Protein AF-A0A7K1CI93-F1 (afdb_monomer)

Structure (mmCIF, N/CA/C/O backbone):
data_AF-A0A7K1CI93-F1
#
_entry.id   AF-A0A7K1CI93-F1
#
loop_
_atom_site.group_PDB
_atom_site.id
_atom_site.type_symbol
_atom_site.label_atom_id
_atom_site.label_alt_id
_atom_site.label_comp_id
_atom_site.label_asym_id
_atom_site.label_entity_id
_atom_site.label_seq_id
_atom_site.pdbx_PDB_ins_code
_atom_site.Cartn_x
_atom_site.Cartn_y
_atom_site.Cartn_z
_atom_site.occupancy
_atom_site.B_iso_or_equiv
_atom_site.auth_seq_id
_atom_site.auth_comp_id
_atom_site.auth_asym_id
_atom_site.auth_atom_id
_atom_site.pdbx_PDB_model_num
ATOM 1 N N . MET A 1 1 ? -1.417 1.969 -21.471 1.00 43.00 1 MET A N 1
ATOM 2 C CA . MET A 1 1 ? -2.605 1.648 -20.656 1.00 43.00 1 MET A CA 1
ATOM 3 C C . MET A 1 1 ? -2.460 2.404 -19.352 1.00 43.00 1 MET A C 1
ATOM 5 O O . MET A 1 1 ? -1.399 2.281 -18.756 1.00 43.00 1 MET A O 1
ATOM 9 N N . SER A 1 2 ? -3.435 3.224 -18.957 1.00 50.97 2 SER A N 1
ATOM 10 C CA . SER A 1 2 ? -3.400 3.850 -17.630 1.00 50.97 2 SER A CA 1
ATOM 11 C C . SER A 1 2 ? -3.697 2.776 -16.594 1.00 50.97 2 SER A C 1
ATOM 13 O O . SER A 1 2 ? -4.808 2.254 -16.547 1.00 50.97 2 SER A O 1
ATOM 15 N N . THR A 1 3 ? -2.691 2.394 -15.818 1.00 64.00 3 THR A N 1
ATOM 16 C CA . THR A 1 3 ? -2.879 1.580 -14.619 1.00 64.00 3 THR A CA 1
ATOM 17 C C . THR A 1 3 ? -3.764 2.354 -13.643 1.00 64.00 3 THR A C 1
ATOM 19 O O . THR A 1 3 ? -3.598 3.560 -13.480 1.00 64.00 3 THR A O 1
ATOM 22 N N . LYS A 1 4 ? -4.732 1.668 -13.023 1.00 80.38 4 LYS A N 1
ATOM 23 C CA . LYS A 1 4 ? -5.710 2.265 -12.093 1.00 80.38 4 LYS A CA 1
ATOM 24 C C . LYS A 1 4 ? -5.044 2.878 -10.848 1.00 80.38 4 LYS A C 1
ATOM 26 O O . LYS A 1 4 ? -5.636 3.753 -10.231 1.00 80.38 4 LYS A O 1
ATOM 31 N N . PHE A 1 5 ? -3.826 2.437 -10.522 1.00 92.50 5 PHE A N 1
ATOM 32 C CA . PHE A 1 5 ? -3.035 2.880 -9.376 1.00 92.50 5 PHE A CA 1
ATOM 33 C C . PHE A 1 5 ? -1.547 2.971 -9.725 1.00 92.50 5 PHE A C 1
ATOM 35 O O . PHE A 1 5 ? -1.072 2.342 -10.676 1.00 92.50 5 PHE A O 1
ATOM 42 N N . THR A 1 6 ? -0.802 3.718 -8.916 1.00 95.19 6 THR A N 1
ATOM 43 C CA . THR A 1 6 ? 0.662 3.732 -8.914 1.00 95.19 6 THR A CA 1
ATOM 44 C C . THR A 1 6 ? 1.208 3.370 -7.535 1.00 95.19 6 THR A C 1
ATOM 46 O O . THR A 1 6 ? 0.592 3.656 -6.508 1.00 95.19 6 THR A O 1
ATOM 49 N N . ALA A 1 7 ? 2.414 2.795 -7.490 1.00 95.50 7 ALA A N 1
ATOM 50 C CA . ALA A 1 7 ? 3.073 2.48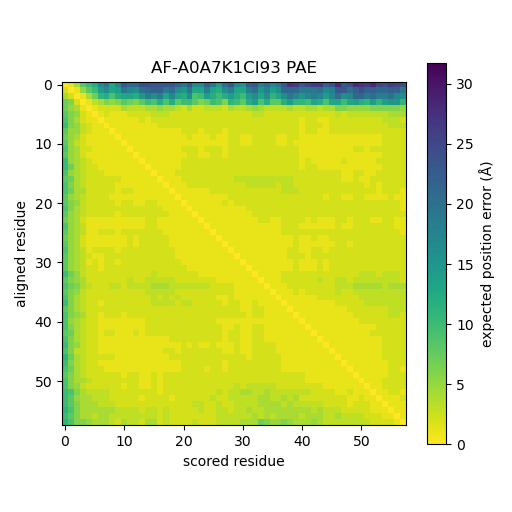1 -6.221 1.00 95.50 7 ALA A CA 1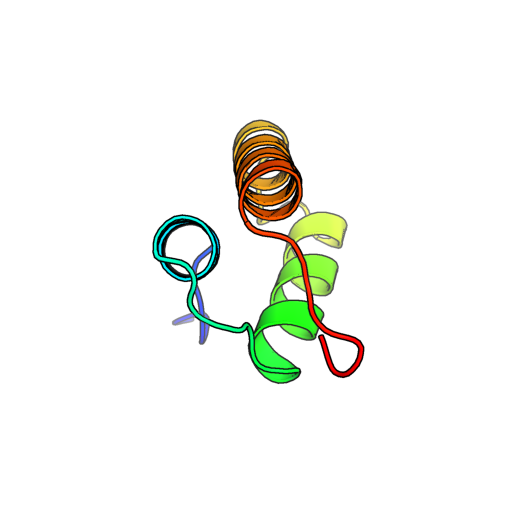
ATOM 51 C C . ALA A 1 7 ? 3.242 3.736 -5.346 1.00 95.50 7 ALA A C 1
ATOM 53 O O . ALA A 1 7 ? 3.052 3.682 -4.137 1.00 95.50 7 ALA A O 1
ATOM 54 N N . VAL A 1 8 ? 3.539 4.888 -5.960 1.00 96.00 8 VAL A N 1
ATOM 55 C CA . VAL A 1 8 ? 3.728 6.166 -5.255 1.00 96.00 8 VAL A CA 1
ATOM 56 C C . VAL A 1 8 ? 2.449 6.627 -4.559 1.00 96.00 8 VAL A C 1
ATOM 58 O O . VAL A 1 8 ? 2.520 7.099 -3.424 1.00 96.00 8 VAL A O 1
ATOM 61 N N . GLU A 1 9 ? 1.289 6.480 -5.201 1.00 96.81 9 GLU A N 1
ATOM 62 C CA . GLU A 1 9 ? -0.004 6.817 -4.593 1.00 96.81 9 GLU A CA 1
ATOM 63 C C . GLU A 1 9 ? -0.302 5.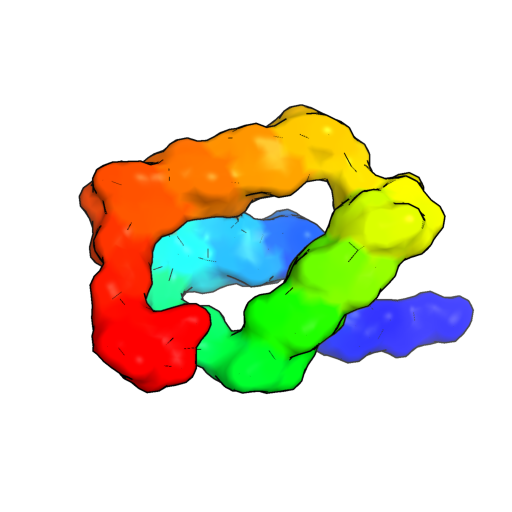920 -3.389 1.00 96.81 9 GLU A C 1
ATOM 65 O O . GLU A 1 9 ? -0.677 6.427 -2.335 1.00 96.81 9 GLU A O 1
ATOM 70 N N . ILE A 1 10 ? -0.060 4.612 -3.506 1.00 97.44 10 ILE A N 1
ATOM 71 C CA . ILE A 1 10 ? -0.304 3.638 -2.429 1.00 97.44 10 ILE A CA 1
ATOM 72 C C . ILE A 1 10 ? 0.645 3.866 -1.247 1.00 97.44 10 ILE A C 1
ATOM 74 O O . ILE A 1 10 ? 0.211 3.918 -0.095 1.00 97.44 10 ILE A O 1
ATOM 78 N N . ILE A 1 11 ? 1.935 4.081 -1.519 1.00 98.06 11 ILE A N 1
ATOM 79 C CA . ILE A 1 11 ? 2.930 4.403 -0.487 1.00 98.06 11 ILE A CA 1
ATOM 80 C C . ILE A 1 11 ? 2.554 5.710 0.215 1.00 98.06 11 ILE A C 1
ATOM 82 O O . ILE A 1 11 ? 2.616 5.787 1.441 1.00 98.06 11 ILE A O 1
ATOM 86 N N . SER A 1 12 ? 2.143 6.734 -0.541 1.00 98.12 12 SER A N 1
ATOM 87 C CA . SER A 1 12 ? 1.734 8.023 0.027 1.00 98.12 12 SER A CA 1
ATOM 88 C C . SER A 1 12 ? 0.486 7.881 0.894 1.00 98.12 12 SER A C 1
ATOM 90 O O . SER A 1 12 ? 0.477 8.394 2.008 1.00 98.12 12 SER A O 1
ATOM 92 N N . ALA A 1 13 ? -0.516 7.122 0.442 1.00 97.94 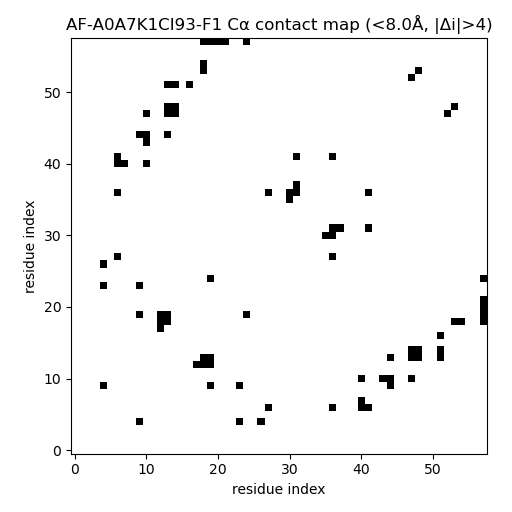13 ALA A N 1
ATOM 93 C CA . ALA A 1 13 ? -1.713 6.832 1.224 1.00 97.94 13 ALA A CA 1
ATOM 94 C C . ALA A 1 13 ? -1.345 6.192 2.570 1.00 97.94 13 ALA A C 1
ATOM 96 O O . ALA A 1 13 ? -1.737 6.694 3.627 1.00 97.94 13 ALA A O 1
ATOM 97 N N . LYS A 1 14 ? -0.502 5.151 2.559 1.00 97.88 14 LYS A N 1
ATOM 98 C CA . LYS A 1 14 ? -0.104 4.475 3.798 1.00 97.88 14 LYS A CA 1
ATOM 99 C C . LYS A 1 14 ? 0.789 5.334 4.692 1.00 97.88 14 LYS A C 1
ATOM 101 O O . LYS A 1 14 ? 0.614 5.320 5.910 1.00 97.88 14 LYS A O 1
ATOM 106 N N . ARG A 1 15 ? 1.706 6.125 4.122 1.00 97.94 15 ARG A N 1
ATOM 107 C CA . ARG A 1 15 ? 2.521 7.120 4.849 1.00 97.94 15 ARG A CA 1
ATOM 108 C C . ARG A 1 15 ? 1.636 8.140 5.565 1.00 97.94 15 ARG A C 1
ATOM 110 O O . ARG A 1 15 ? 1.897 8.461 6.724 1.00 97.94 15 ARG A O 1
ATOM 117 N N . ASP A 1 16 ? 0.578 8.589 4.898 1.00 98.06 16 ASP A N 1
ATOM 118 C CA . ASP A 1 16 ? -0.346 9.613 5.388 1.00 98.06 16 ASP A CA 1
ATOM 119 C C . ASP A 1 16 ? -1.463 9.020 6.270 1.00 98.06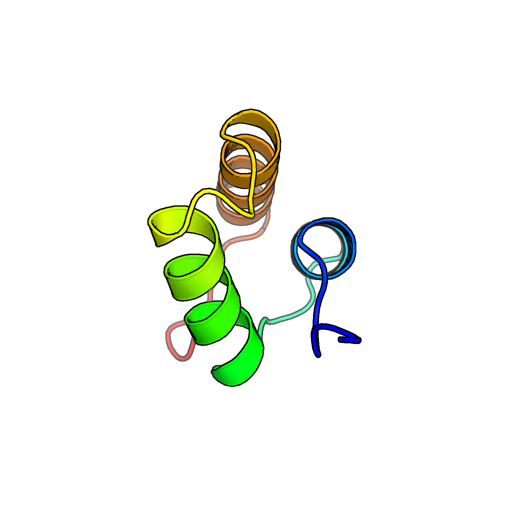 16 ASP A C 1
ATOM 121 O O . ASP A 1 16 ? -2.456 9.688 6.557 1.00 98.06 16 ASP A O 1
ATOM 125 N N . LYS A 1 17 ? -1.275 7.777 6.746 1.00 97.50 17 LYS A N 1
ATOM 126 C CA . LYS A 1 17 ? -2.179 7.037 7.645 1.00 97.50 17 LYS A CA 1
ATOM 127 C C . LYS A 1 17 ? -3.571 6.792 7.064 1.00 97.50 17 LYS A C 1
ATOM 129 O O . LYS A 1 17 ? -4.523 6.587 7.813 1.00 97.50 17 LYS A O 1
ATOM 134 N N . GLN A 1 18 ? -3.689 6.801 5.741 1.00 97.94 18 GLN A N 1
ATOM 135 C CA . GLN A 1 18 ? -4.900 6.363 5.068 1.00 97.94 18 GLN A CA 1
ATOM 136 C C . GLN A 1 18 ? -4.930 4.838 5.025 1.00 97.94 18 GLN A C 1
ATOM 138 O O . GLN A 1 18 ? -3.896 4.157 5.047 1.00 97.94 18 GLN A O 1
ATOM 143 N N . GLU A 1 19 ? -6.141 4.306 4.995 1.00 97.62 19 GLU A N 1
ATOM 144 C CA . GLU A 1 19 ? -6.344 2.883 4.818 1.00 97.62 19 GLU A CA 1
ATOM 145 C C . GLU A 1 19 ? -6.329 2.542 3.331 1.00 97.62 19 GLU A C 1
ATOM 147 O O . GLU A 1 19 ? -6.875 3.286 2.512 1.00 97.62 19 GLU A O 1
ATOM 152 N N . LEU A 1 20 ? -5.718 1.414 2.991 1.00 97.50 20 LEU A N 1
ATOM 153 C CA . LEU A 1 20 ? -5.757 0.881 1.641 1.00 97.50 20 LEU A CA 1
ATOM 154 C C . LEU A 1 20 ? -7.096 0.176 1.402 1.00 97.50 20 LEU A C 1
ATOM 156 O O . LEU A 1 20 ? -7.672 -0.440 2.308 1.00 97.50 20 LEU A O 1
ATOM 160 N N . SER A 1 21 ? -7.606 0.299 0.180 1.00 97.19 21 SER A N 1
ATOM 161 C CA . SER A 1 21 ? -8.728 -0.510 -0.287 1.00 97.19 21 SER A CA 1
AT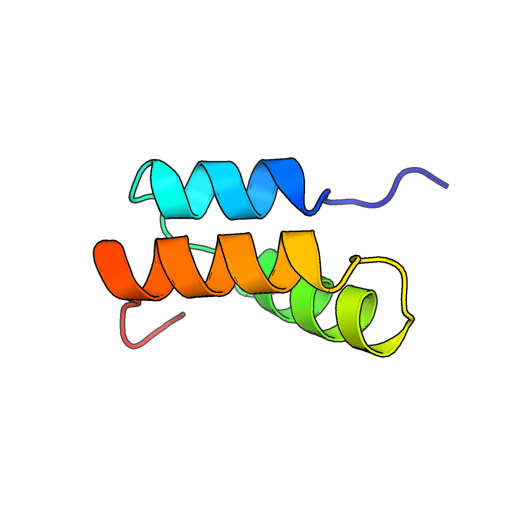OM 162 C C . SER A 1 21 ? -8.251 -1.869 -0.794 1.00 97.19 21 SER A C 1
ATOM 164 O O . SER A 1 21 ? -7.107 -2.011 -1.228 1.00 97.19 21 SER A O 1
ATOM 166 N N . ASP A 1 22 ? -9.160 -2.841 -0.823 1.00 97.12 22 ASP A N 1
ATOM 167 C CA . ASP A 1 22 ? -8.910 -4.185 -1.353 1.00 97.12 22 ASP A CA 1
ATOM 168 C C . ASP A 1 22 ? -8.334 -4.119 -2.784 1.00 97.12 22 ASP A C 1
ATOM 170 O O . ASP A 1 22 ? -7.290 -4.698 -3.063 1.00 97.12 22 ASP A O 1
ATOM 174 N N . ASP A 1 23 ? -8.916 -3.276 -3.651 1.00 96.62 23 ASP A N 1
ATOM 175 C CA . ASP A 1 23 ? -8.422 -3.008 -5.012 1.00 96.62 23 ASP A CA 1
ATOM 176 C C . ASP A 1 23 ? -6.953 -2.532 -5.048 1.00 96.62 23 ASP A C 1
ATOM 178 O O . ASP A 1 23 ? -6.207 -2.873 -5.968 1.00 96.62 23 ASP A O 1
ATOM 182 N N . GLN A 1 24 ? -6.539 -1.692 -4.091 1.00 96.94 24 GLN A N 1
ATOM 183 C CA . GLN A 1 24 ? -5.166 -1.182 -4.016 1.00 96.94 24 GLN A CA 1
ATOM 184 C C . GLN A 1 24 ? -4.203 -2.268 -3.533 1.00 96.94 24 GLN A C 1
ATOM 186 O O . GLN A 1 24 ? -3.077 -2.356 -4.033 1.00 96.94 24 GLN A O 1
ATOM 191 N N . ILE A 1 25 ? -4.635 -3.090 -2.577 1.00 97.31 25 ILE A N 1
ATOM 192 C CA . ILE A 1 25 ? -3.850 -4.205 -2.042 1.00 97.31 25 ILE A CA 1
ATOM 193 C C . ILE A 1 25 ? -3.645 -5.257 -3.134 1.00 97.31 25 ILE A C 1
ATOM 195 O O . ILE A 1 25 ? -2.500 -5.582 -3.454 1.00 97.31 25 ILE A O 1
ATOM 199 N N . ASP A 1 26 ? -4.724 -5.696 -3.780 1.00 97.19 26 ASP A N 1
ATOM 200 C CA . ASP A 1 26 ? -4.689 -6.671 -4.872 1.00 97.19 26 ASP A CA 1
ATOM 201 C C . ASP A 1 26 ? -3.786 -6.197 -6.011 1.00 97.19 26 ASP A C 1
ATOM 203 O O . ASP A 1 26 ? -2.892 -6.925 -6.458 1.00 97.19 26 ASP A O 1
ATOM 207 N N . TRP A 1 27 ? -3.948 -4.937 -6.429 1.00 96.94 27 TRP A N 1
ATOM 208 C CA . TRP A 1 27 ? -3.099 -4.357 -7.461 1.00 96.94 27 TRP A CA 1
ATOM 209 C C . TRP A 1 27 ? -1.628 -4.317 -7.043 1.00 96.94 27 TRP A C 1
ATOM 211 O O . TRP A 1 27 ? -0.762 -4.592 -7.868 1.00 96.94 27 TRP A O 1
ATOM 221 N N . THR A 1 28 ? -1.321 -3.998 -5.782 1.00 97.06 28 THR A N 1
ATOM 222 C CA . THR A 1 28 ? 0.066 -3.936 -5.296 1.00 97.06 28 THR A CA 1
ATOM 223 C C . THR A 1 28 ? 0.744 -5.296 -5.409 1.00 97.06 28 THR A C 1
ATOM 225 O O . THR A 1 28 ? 1.856 -5.387 -5.931 1.00 97.06 28 THR A O 1
ATOM 228 N N . ILE A 1 29 ? 0.072 -6.360 -4.964 1.00 96.94 29 ILE A N 1
ATOM 229 C CA . ILE A 1 29 ? 0.617 -7.721 -5.015 1.00 96.94 29 ILE A CA 1
ATOM 230 C C . ILE A 1 29 ? 0.767 -8.190 -6.466 1.00 96.94 29 ILE A C 1
ATOM 232 O O . ILE A 1 29 ? 1.815 -8.717 -6.852 1.00 96.94 29 ILE A O 1
ATOM 236 N N . GLU A 1 30 ? -0.241 -7.953 -7.305 1.00 97.25 30 GLU A N 1
ATOM 237 C CA . GLU A 1 30 ? -0.184 -8.282 -8.730 1.00 97.25 30 GLU A CA 1
ATOM 238 C C . GLU A 1 30 ? 0.949 -7.524 -9.442 1.00 97.25 30 GLU A C 1
ATOM 240 O O . GLU A 1 30 ? 1.723 -8.104 -10.205 1.00 97.25 30 GLU A O 1
ATOM 245 N N . ALA A 1 31 ? 1.082 -6.225 -9.186 1.00 96.38 31 ALA A N 1
ATOM 246 C CA . ALA A 1 31 ? 2.094 -5.387 -9.810 1.00 96.38 31 ALA A CA 1
ATOM 247 C C . ALA A 1 31 ? 3.508 -5.749 -9.334 1.00 96.38 31 ALA A C 1
ATOM 249 O O . ALA A 1 31 ? 4.432 -5.768 -10.150 1.00 96.38 31 ALA A O 1
ATOM 250 N N . TYR A 1 32 ? 3.686 -6.090 -8.055 1.00 96.94 32 TYR A N 1
ATOM 251 C CA . TYR A 1 32 ? 4.976 -6.539 -7.533 1.00 96.94 32 TYR A CA 1
ATOM 252 C C . TYR A 1 32 ? 5.390 -7.887 -8.132 1.00 96.94 32 TYR A C 1
ATOM 254 O O . TYR A 1 32 ? 6.492 -8.022 -8.658 1.00 96.94 32 TYR A O 1
ATOM 262 N N . THR A 1 33 ? 4.479 -8.863 -8.176 1.00 96.50 33 THR A N 1
ATOM 263 C CA . THR A 1 33 ? 4.761 -10.184 -8.772 1.00 96.50 33 THR A CA 1
ATOM 264 C C . THR A 1 33 ? 5.018 -10.132 -10.281 1.00 96.50 33 THR A C 1
ATOM 266 O O . THR A 1 33 ? 5.723 -10.987 -10.816 1.00 96.50 33 THR A O 1
ATOM 269 N N . LYS A 1 34 ? 4.502 -9.111 -10.975 1.00 96.25 34 LYS A N 1
ATOM 270 C CA . LYS A 1 34 ? 4.782 -8.836 -12.394 1.00 96.25 34 LYS A CA 1
ATOM 271 C C . LYS A 1 34 ? 6.031 -7.977 -12.633 1.00 96.25 34 LYS A C 1
ATOM 273 O O . LYS A 1 34 ? 6.325 -7.672 -13.787 1.00 96.25 34 LYS A O 1
ATOM 278 N N . GLY A 1 35 ? 6.747 -7.570 -11.583 1.00 95.12 35 GLY A N 1
ATOM 279 C CA . GLY A 1 35 ? 7.939 -6.719 -11.681 1.00 95.12 35 GLY A CA 1
ATOM 280 C C . GLY A 1 35 ? 7.653 -5.275 -12.112 1.00 95.12 35 GLY A C 1
ATOM 281 O O . GLY A 1 35 ? 8.547 -4.592 -12.603 1.00 95.12 35 GLY A O 1
ATOM 282 N N .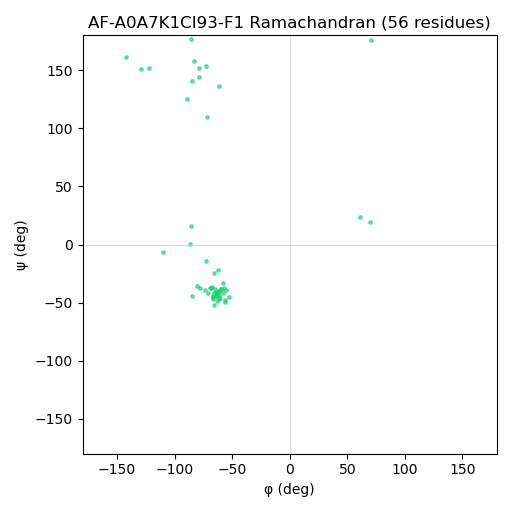 ILE A 1 36 ? 6.407 -4.812 -11.973 1.00 95.62 36 ILE A N 1
ATOM 283 C CA . ILE A 1 36 ? 6.005 -3.426 -12.263 1.00 95.62 36 ILE A CA 1
ATOM 284 C C . ILE A 1 36 ? 6.417 -2.503 -11.109 1.00 95.62 36 ILE A C 1
ATOM 286 O O . ILE A 1 36 ? 6.819 -1.365 -11.343 1.00 95.62 36 ILE A O 1
ATOM 290 N N . ILE A 1 37 ? 6.309 -2.990 -9.870 1.00 96.56 37 ILE A N 1
ATOM 291 C CA . ILE A 1 37 ? 6.803 -2.298 -8.676 1.00 96.56 37 ILE A CA 1
ATOM 292 C C . ILE A 1 37 ? 8.251 -2.725 -8.449 1.00 96.56 37 ILE A C 1
ATOM 294 O O . ILE A 1 37 ? 8.532 -3.918 -8.351 1.00 96.56 37 ILE A O 1
ATOM 298 N N . ALA A 1 38 ? 9.155 -1.752 -8.353 1.00 96.94 38 ALA A N 1
ATOM 299 C CA . ALA A 1 38 ? 10.552 -2.013 -8.022 1.00 96.94 38 ALA A CA 1
ATOM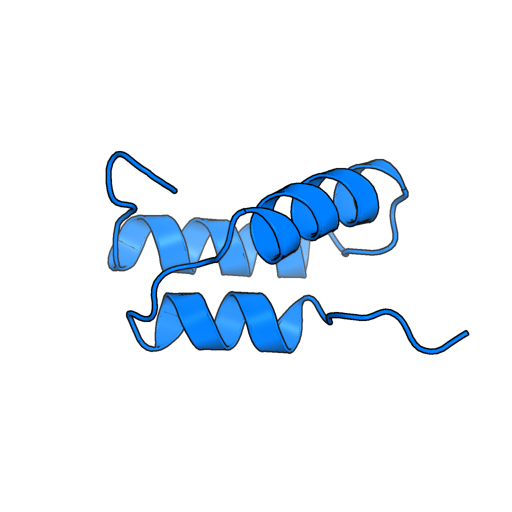 300 C C . ALA A 1 38 ? 10.712 -2.396 -6.538 1.00 96.94 38 ALA A C 1
ATOM 302 O O . ALA A 1 38 ? 9.928 -1.961 -5.688 1.00 96.94 38 ALA A O 1
ATOM 303 N N . ASP A 1 39 ? 11.754 -3.160 -6.206 1.00 97.50 39 ASP A N 1
ATOM 304 C CA . ASP A 1 39 ? 11.999 -3.637 -4.837 1.00 97.50 39 ASP A CA 1
ATOM 305 C C . ASP A 1 39 ? 12.124 -2.490 -3.821 1.00 97.50 39 ASP A C 1
ATOM 307 O O . ASP A 1 39 ? 11.669 -2.605 -2.680 1.00 97.50 39 ASP A O 1
ATOM 311 N N . GLU A 1 40 ? 12.668 -1.343 -4.230 1.00 97.88 40 GLU A N 1
ATOM 312 C CA . GLU A 1 40 ? 12.789 -0.155 -3.383 1.00 97.88 40 GLU A CA 1
ATOM 313 C C . GLU A 1 40 ? 11.421 0.458 -3.063 1.00 97.88 40 GLU A C 1
ATOM 315 O O . GLU A 1 40 ? 11.187 0.924 -1.946 1.00 97.88 40 GLU A O 1
ATOM 320 N N . GLN A 1 41 ? 10.493 0.434 -4.022 1.00 98.12 41 GLN A N 1
ATOM 321 C CA . GLN A 1 41 ? 9.130 0.920 -3.814 1.00 98.12 41 GLN A CA 1
ATOM 322 C C . GLN A 1 41 ? 8.351 -0.021 -2.894 1.00 98.12 41 GLN A C 1
ATOM 324 O O . GLN A 1 41 ? 7.665 0.445 -1.984 1.00 98.12 41 GLN A O 1
ATOM 329 N N . MET A 1 42 ? 8.501 -1.336 -3.075 1.00 97.88 42 MET A N 1
ATOM 330 C CA . MET A 1 42 ? 7.888 -2.317 -2.180 1.00 97.88 42 MET A CA 1
ATOM 331 C C . MET A 1 42 ? 8.445 -2.183 -0.756 1.00 97.88 42 MET A C 1
ATOM 333 O O . MET A 1 42 ? 7.691 -2.158 0.215 1.00 97.88 42 MET A O 1
ATOM 337 N N . SER A 1 43 ? 9.758 -1.980 -0.623 1.00 98.19 43 SER A N 1
ATOM 338 C CA . SER A 1 43 ? 10.408 -1.720 0.667 1.00 98.19 43 SER A CA 1
ATOM 339 C C . SER A 1 43 ? 9.884 -0.443 1.333 1.00 98.19 43 SER A C 1
ATOM 341 O O . SER A 1 43 ? 9.641 -0.429 2.540 1.00 98.19 43 SER A O 1
ATOM 343 N N . ALA A 1 44 ? 9.651 0.623 0.561 1.00 98.31 44 ALA A N 1
ATOM 344 C CA . ALA A 1 44 ? 9.066 1.861 1.072 1.00 98.31 44 ALA A CA 1
ATOM 345 C C . ALA A 1 44 ? 7.622 1.668 1.568 1.00 98.31 44 ALA A C 1
ATOM 347 O O . ALA A 1 44 ? 7.259 2.219 2.610 1.00 98.31 44 ALA A O 1
ATOM 348 N N . LEU A 1 45 ? 6.817 0.856 0.873 1.00 98.19 45 LEU A N 1
ATOM 349 C CA . LEU A 1 45 ? 5.475 0.495 1.331 1.00 98.19 45 LEU A CA 1
ATOM 350 C C . LEU A 1 45 ? 5.528 -0.286 2.648 1.00 98.19 45 LEU A C 1
ATOM 352 O O . LEU A 1 45 ? 4.836 0.074 3.598 1.00 98.19 45 LEU A O 1
ATOM 356 N N . LEU A 1 46 ? 6.379 -1.312 2.733 1.00 98.31 46 LEU A N 1
ATOM 357 C CA . LEU A 1 46 ? 6.549 -2.108 3.952 1.00 98.31 46 LEU A CA 1
ATOM 358 C C . LEU A 1 46 ? 7.007 -1.246 5.133 1.00 98.31 46 LEU A C 1
ATOM 360 O O . LEU A 1 46 ? 6.520 -1.420 6.248 1.00 98.31 46 LEU A O 1
ATOM 364 N N . MET A 1 47 ? 7.885 -0.270 4.893 1.00 98.56 47 MET A N 1
ATOM 365 C CA . MET A 1 47 ? 8.301 0.684 5.919 1.00 98.56 47 MET A CA 1
ATOM 366 C C . MET A 1 47 ? 7.140 1.582 6.373 1.00 98.56 47 MET A C 1
ATOM 368 O O . MET A 1 47 ? 6.976 1.821 7.569 1.00 98.56 47 MET A O 1
ATOM 372 N N . ALA A 1 48 ? 6.302 2.055 5.445 1.00 98.25 48 ALA A N 1
ATOM 373 C CA . ALA A 1 48 ? 5.110 2.831 5.784 1.00 98.25 48 ALA A CA 1
ATOM 374 C C . ALA A 1 48 ? 4.107 2.007 6.613 1.00 98.25 48 ALA A C 1
ATOM 376 O O . ALA A 1 48 ? 3.581 2.509 7.605 1.00 98.25 48 ALA A O 1
ATOM 377 N N . ILE A 1 49 ? 3.895 0.734 6.259 1.00 98.12 49 ILE A N 1
ATOM 378 C CA . ILE A 1 49 ? 3.059 -0.211 7.018 1.00 98.12 49 ILE A CA 1
ATOM 379 C C . ILE A 1 49 ? 3.645 -0.456 8.410 1.00 98.12 49 ILE A C 1
ATOM 381 O O . ILE A 1 49 ? 2.914 -0.415 9.392 1.00 98.12 49 ILE A O 1
ATOM 385 N N . LEU A 1 50 ? 4.959 -0.658 8.530 1.00 98.31 50 LEU A N 1
ATOM 386 C CA . LEU A 1 50 ? 5.612 -0.874 9.822 1.00 98.31 50 LEU A CA 1
ATOM 387 C C . LEU A 1 50 ? 5.408 0.313 10.781 1.00 98.31 50 LEU A C 1
ATOM 389 O O . LEU A 1 50 ? 5.213 0.106 11.975 1.00 98.31 50 LEU A O 1
ATOM 393 N N . LEU A 1 51 ? 5.440 1.548 10.270 1.00 98.06 51 LEU A N 1
ATOM 394 C CA . LEU A 1 51 ? 5.265 2.756 11.087 1.00 98.06 51 LEU A CA 1
ATOM 395 C C . LEU A 1 51 ? 3.802 3.080 11.401 1.00 98.06 51 LEU A C 1
ATOM 397 O O . LEU A 1 51 ? 3.515 3.599 12.480 1.00 98.06 51 LEU A O 1
ATOM 401 N N . ASN A 1 52 ? 2.890 2.822 10.462 1.00 98.00 52 ASN A N 1
ATOM 402 C CA . ASN A 1 52 ? 1.498 3.274 10.551 1.00 98.00 52 ASN A CA 1
ATOM 403 C C . ASN A 1 52 ? 0.483 2.142 10.785 1.00 98.00 52 ASN A C 1
ATOM 405 O O . ASN A 1 52 ? -0.685 2.429 11.038 1.00 98.00 52 ASN A O 1
ATOM 409 N N . GLY A 1 53 ? 0.921 0.884 10.745 1.00 97.25 53 GLY A N 1
ATOM 410 C CA . GLY A 1 53 ? 0.100 -0.311 10.924 1.00 97.25 53 GLY A CA 1
ATOM 411 C C . GLY A 1 53 ? -0.856 -0.597 9.763 1.00 97.25 53 GLY A C 1
ATOM 412 O O . GLY A 1 53 ? -0.983 0.184 8.822 1.00 97.25 53 GLY A O 1
ATOM 413 N N . MET A 1 54 ? -1.557 -1.722 9.860 1.00 97.62 54 MET A N 1
ATOM 414 C CA . MET A 1 54 ? -2.740 -2.066 9.063 1.00 97.62 54 MET A CA 1
ATOM 415 C C . MET A 1 54 ? -3.853 -2.498 10.018 1.00 97.62 54 MET A C 1
ATOM 417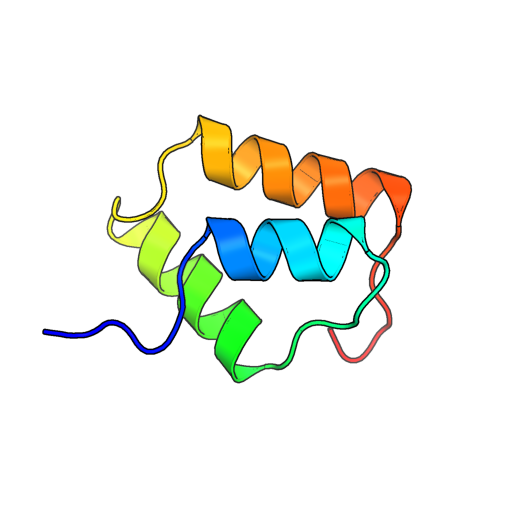 O O . MET A 1 54 ? -3.575 -2.973 11.124 1.00 97.62 54 MET A O 1
ATOM 421 N N . ASN A 1 55 ? -5.105 -2.280 9.630 1.00 96.56 55 ASN A N 1
ATOM 422 C CA . ASN A 1 55 ? -6.253 -2.814 10.360 1.00 96.56 55 ASN A CA 1
ATOM 423 C C . ASN A 1 55 ? -6.569 -4.256 9.900 1.00 96.56 55 ASN A C 1
ATOM 425 O O . ASN A 1 55 ? -5.923 -4.771 9.005 1.00 96.56 55 ASN A O 1
ATOM 429 N N . ASN A 1 56 ? -7.557 -4.918 10.513 1.00 96.62 56 ASN A N 1
ATOM 430 C CA . ASN A 1 56 ? -7.906 -6.311 10.180 1.00 96.62 56 ASN A CA 1
ATOM 431 C C . ASN A 1 56 ? -8.627 -6.497 8.829 1.00 96.62 56 ASN A C 1
ATOM 433 O O . ASN A 1 56 ? -8.846 -7.636 8.424 1.00 96.62 56 ASN A O 1
ATOM 437 N N . ARG A 1 57 ? -9.124 -5.416 8.219 1.00 96.44 57 ARG A N 1
ATOM 438 C CA . ARG A 1 57 ? -9.771 -5.455 6.901 1.00 96.44 57 ARG A CA 1
ATOM 439 C C . ARG A 1 57 ? -8.717 -5.376 5.800 1.00 96.44 57 ARG A C 1
ATOM 441 O O . ARG A 1 57 ? -8.848 -6.089 4.815 1.00 96.44 57 ARG A O 1
ATOM 448 N N . GLU A 1 58 ? -7.749 -4.476 5.971 1.00 93.12 58 GLU A N 1
ATOM 449 C CA . GLU A 1 58 ? -6.549 -4.391 5.130 1.00 93.12 58 GLU A CA 1
ATOM 450 C C . GLU A 1 58 ? -5.715 -5.684 5.213 1.00 93.12 58 GLU A C 1
ATOM 452 O O . GLU A 1 58 ? -5.127 -6.056 4.177 1.00 93.12 58 GLU A O 1
#

Mean predicted aligned error: 2.92 Å

Solvent-accessible surface area (backbone atoms only — not comparable to full-atom values): 3539 Å² total; per-residue (Å²): 130,87,67,97,71,53,72,67,59,54,32,48,36,32,61,71,65,45,82,72,50,69,72,56,51,54,47,48,55,54,32,42,78,68,64,71,45,49,71,69,58,52,49,51,34,53,51,24,37,71,76,58,56,78,61,96,86,101

Radius of gyration: 10.71 Å; Cα contacts (8 Å, |Δi|>4): 45; chains: 1; bounding box: 23×20×32 Å

pLDDT: mean 94.53, std 10.27, range [43.0, 98.56]

Sequence (58 aa):
MSTKFTAVEIISAKRDKQELSDDQIDWTIEAYTKGIIADEQMSALLMAILLNGMNNRE

Nearest PDB structures (foldseek):
  7m7k-assembly1_B-2  TM=9.803E-01  e=3.055E-03  Parageobacillus thermoglucosidasius
  1azy-assembly1_A  TM=9.953E-01  e=7.594E-03  Escherichia coli K-12
  2wk5-assembly4_D  TM=9.792E-01  e=1.051E-02  Homo sapiens
  2j0f-assembly2_D  TM=9.860E-01  e=2.014E-02  Homo sapiens
  2wk5-assembly2_B  TM=9.782E-01  e=2.613E-02  Homo sapiens

Secondary structure (DSSP, 8-state):
---S--HHHHHHHHHTTPPPPHHHHHHHHHHHHTT-S-HHHHHHHHHHHHHH---S--

Foldseek 3Di:
DDDPDDLVVLLVCLLVLHADDPVRVVCVVVCVVVVVQPPVSVVSSVVSCVVNPHDPND